Protein AF-A0A0D1JX75-F1 (afdb_monomer_lite)

Foldseek 3Di:
DDDDDDDDDDDDDDPPPPPPPDDPPLQVVLLVQLVVVVVPDPDCQADVVCSVVLLVLLVVLVVCVVVVPALVVQLVVQDDPPHPDDSLRSLQSSLSSCCRRPVVCNVPRRDPVSVCSVVPPDPDDDDDPDDDD

Organism: NCBI:txid280871

InterPro domains:
  IPR007969 Domain of unknown function DUF732 [PF05305] (34-103)

pLDDT: mean 77.61, std 19.91, range [38.59, 97.81]

Structure (mmCIF, N/CA/C/O backbone):
data_AF-A0A0D1JX75-F1
#
_entry.id   AF-A0A0D1JX75-F1
#
loop_
_atom_site.group_PDB
_atom_site.id
_atom_site.type_symbol
_atom_site.label_atom_id
_atom_site.label_alt_id
_atom_site.label_comp_id
_atom_site.label_asym_id
_atom_site.label_entity_id
_atom_site.label_seq_id
_atom_site.pdbx_PDB_ins_code
_atom_site.Cartn_x
_atom_site.Cartn_y
_atom_site.Cartn_z
_atom_site.occupancy
_atom_site.B_iso_or_equiv
_atom_site.auth_seq_id
_atom_site.auth_comp_id
_atom_site.auth_asym_id
_atom_site.auth_atom_id
_atom_site.pdbx_PDB_model_num
ATOM 1 N N . MET A 1 1 ? -25.643 -68.770 -35.417 1.00 42.94 1 MET A N 1
ATOM 2 C CA . MET A 1 1 ? -24.318 -69.293 -35.015 1.00 42.94 1 MET A CA 1
ATOM 3 C C . MET A 1 1 ? -23.352 -68.162 -35.341 1.00 42.94 1 MET A C 1
ATOM 5 O O . MET A 1 1 ? -23.294 -67.804 -36.502 1.00 42.94 1 MET A O 1
ATOM 9 N N . THR A 1 2 ? -22.803 -67.385 -34.409 1.00 38.59 2 THR A N 1
ATOM 10 C CA . THR A 1 2 ? -22.091 -67.761 -33.178 1.00 38.59 2 THR A CA 1
ATOM 11 C C . THR A 1 2 ? -22.209 -66.606 -32.174 1.00 38.59 2 THR A C 1
ATOM 13 O O . THR A 1 2 ? -22.064 -65.448 -32.552 1.00 38.59 2 THR A O 1
ATOM 16 N N . ALA A 1 3 ? -22.507 -66.920 -30.914 1.00 41.59 3 ALA A N 1
ATOM 17 C CA . ALA A 1 3 ? -22.528 -65.967 -29.810 1.00 41.59 3 ALA A CA 1
ATOM 18 C C . ALA A 1 3 ? -21.099 -65.702 -29.314 1.00 41.59 3 ALA A C 1
ATOM 20 O O . ALA A 1 3 ? -20.332 -66.651 -29.156 1.00 41.59 3 ALA A O 1
ATOM 21 N N . LEU A 1 4 ? -20.765 -64.446 -29.013 1.00 49.88 4 LEU A N 1
ATOM 22 C CA . LEU A 1 4 ? -19.643 -64.118 -28.138 1.00 49.88 4 LEU A CA 1
ATOM 23 C C . LEU A 1 4 ? -20.177 -63.248 -27.004 1.00 49.88 4 LEU A C 1
ATOM 25 O O . LEU A 1 4 ? -20.680 -62.146 -27.210 1.00 49.88 4 LEU A O 1
ATOM 29 N N . HIS A 1 5 ? -20.139 -63.820 -25.811 1.00 43.25 5 HIS A N 1
ATOM 30 C CA . HIS A 1 5 ? -20.618 -63.232 -24.579 1.00 43.25 5 HIS A CA 1
ATOM 31 C C . HIS A 1 5 ? -19.420 -62.724 -23.762 1.00 43.25 5 HIS A C 1
ATOM 33 O O . HIS A 1 5 ? -18.408 -63.413 -23.663 1.00 43.25 5 HIS A O 1
ATOM 39 N N . LEU A 1 6 ? -19.670 -61.608 -23.069 1.00 47.94 6 LEU A N 1
ATOM 40 C CA . LEU A 1 6 ? -19.363 -61.362 -21.654 1.00 47.94 6 LEU A CA 1
ATOM 41 C C . LEU A 1 6 ? -18.124 -60.530 -21.245 1.00 47.94 6 LEU A C 1
ATOM 43 O O . LEU A 1 6 ? -16.977 -60.851 -21.526 1.00 47.94 6 LEU A O 1
ATOM 47 N N . HIS A 1 7 ? -18.475 -59.563 -20.382 1.00 47.56 7 HIS A N 1
ATOM 48 C CA . HIS A 1 7 ? -17.734 -58.904 -19.298 1.00 47.56 7 HIS A CA 1
ATOM 49 C C . HIS A 1 7 ? -16.821 -57.717 -19.625 1.00 47.56 7 HIS A C 1
ATOM 51 O O . HIS A 1 7 ? -15.710 -57.872 -20.112 1.00 47.56 7 HIS A O 1
ATOM 57 N N . GLY A 1 8 ? -17.246 -56.526 -19.186 1.00 44.62 8 GLY A N 1
ATOM 58 C CA . GLY A 1 8 ? -16.350 -55.374 -19.100 1.00 44.62 8 GLY A CA 1
ATOM 59 C C . GLY A 1 8 ? -16.985 -54.092 -18.565 1.00 44.62 8 GLY A C 1
ATOM 60 O O . GLY A 1 8 ? -17.151 -53.152 -19.321 1.00 44.62 8 GLY A O 1
ATOM 61 N N . LEU A 1 9 ? -17.314 -54.087 -17.267 1.00 52.44 9 LEU A N 1
ATOM 62 C CA . LEU A 1 9 ? -17.338 -52.933 -16.346 1.00 52.44 9 LEU A CA 1
ATOM 63 C C . LEU A 1 9 ? -18.119 -51.661 -16.742 1.00 52.44 9 LEU A C 1
ATOM 65 O O . LEU A 1 9 ? -17.656 -50.793 -17.475 1.00 52.44 9 LEU A O 1
ATOM 69 N N . ALA A 1 10 ? -19.270 -51.497 -16.086 1.00 49.19 10 ALA A N 1
ATOM 70 C CA . ALA A 1 10 ? -19.952 -50.222 -15.928 1.00 49.19 10 ALA A CA 1
ATOM 71 C C . ALA A 1 10 ? -19.117 -49.262 -15.059 1.00 49.19 10 ALA A C 1
ATOM 73 O O . ALA A 1 10 ? -18.794 -49.587 -13.918 1.00 49.19 10 ALA A O 1
ATOM 74 N N . PHE A 1 11 ? -18.831 -48.064 -15.570 1.00 47.59 11 PHE A N 1
ATOM 75 C CA . PHE A 1 11 ? -18.422 -46.915 -14.763 1.00 47.59 11 PHE A CA 1
ATOM 76 C C . PHE A 1 11 ? -19.486 -45.826 -14.903 1.00 47.59 11 PHE A C 1
ATOM 78 O O . PHE A 1 11 ? -19.540 -45.098 -15.891 1.00 47.59 11 PHE A O 1
ATOM 85 N N . ALA A 1 12 ? -20.363 -45.749 -13.905 1.00 51.56 12 ALA A N 1
ATOM 86 C CA . ALA A 1 12 ? -21.230 -44.604 -13.695 1.00 51.56 12 ALA A CA 1
ATOM 87 C C . ALA A 1 12 ? -20.392 -43.480 -13.070 1.00 51.56 12 ALA A C 1
ATOM 89 O O . ALA A 1 12 ? -20.012 -43.569 -11.904 1.00 51.56 12 ALA A O 1
ATOM 90 N N . LEU A 1 13 ? -20.098 -42.428 -13.835 1.00 49.16 13 LEU A N 1
ATOM 91 C CA . LEU A 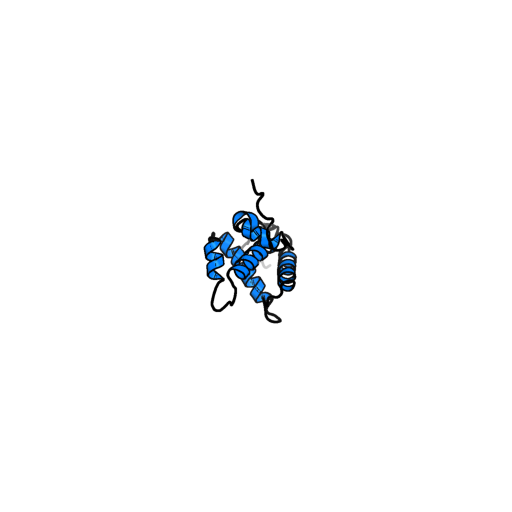1 13 ? -19.605 -41.165 -13.286 1.00 49.16 13 LEU A CA 1
ATOM 92 C C . LEU A 1 13 ? -20.746 -40.145 -13.290 1.00 49.16 13 LEU A C 1
ATOM 94 O O . LEU A 1 13 ? -21.052 -39.521 -14.303 1.00 49.16 13 LEU A O 1
ATOM 98 N N . CYS A 1 14 ? -21.367 -39.981 -12.122 1.00 51.19 14 CYS A N 1
ATOM 99 C CA . CYS A 1 14 ? -22.151 -38.800 -11.787 1.00 51.19 14 CYS A CA 1
ATOM 100 C C . CYS A 1 14 ? -21.216 -37.584 -11.752 1.00 51.19 14 CYS A C 1
ATOM 102 O O . CYS A 1 14 ? -20.527 -37.353 -10.761 1.00 51.19 14 CYS A O 1
ATOM 104 N N . LEU A 1 15 ? -21.187 -36.799 -12.827 1.00 53.25 15 LEU A N 1
ATOM 105 C CA . LEU A 1 15 ? -20.588 -35.466 -12.824 1.00 53.25 15 LEU A CA 1
ATOM 106 C C . LEU A 1 15 ? -21.624 -34.469 -12.295 1.00 53.25 15 LEU A C 1
ATOM 108 O O . LEU A 1 15 ? -22.402 -33.886 -13.047 1.00 53.25 15 LEU A O 1
ATOM 112 N N . THR A 1 16 ? -21.646 -34.277 -10.978 1.00 53.12 16 THR A N 1
ATOM 113 C CA . THR A 1 16 ? -22.235 -33.080 -10.371 1.00 53.12 16 THR A CA 1
ATOM 114 C C . THR A 1 16 ? -21.384 -31.881 -10.767 1.00 53.12 16 THR A C 1
ATOM 116 O O . THR A 1 16 ? -20.315 -31.651 -10.202 1.00 53.12 16 THR A O 1
ATOM 119 N N . ALA A 1 17 ? -21.854 -31.122 -11.754 1.00 51.56 17 ALA A N 1
ATOM 120 C CA . ALA A 1 17 ? -21.332 -29.802 -12.064 1.00 51.56 17 ALA A CA 1
ATOM 121 C C . ALA A 1 17 ? -21.674 -28.855 -10.902 1.00 51.56 17 ALA A C 1
ATOM 123 O O . ALA A 1 17 ? -22.735 -28.234 -10.874 1.00 51.56 17 ALA A O 1
ATOM 124 N N . ALA A 1 18 ? -20.785 -28.769 -9.913 1.00 55.72 18 ALA A N 1
ATOM 125 C CA . ALA A 1 18 ? -20.771 -27.642 -8.998 1.00 55.72 18 ALA A CA 1
ATOM 126 C C . ALA A 1 18 ? -20.329 -26.423 -9.814 1.00 55.72 18 ALA A C 1
ATOM 128 O O . ALA A 1 18 ? -19.144 -26.247 -10.096 1.00 55.72 18 ALA A O 1
ATOM 129 N N . ALA A 1 19 ? -21.298 -25.622 -10.256 1.00 50.06 19 ALA A N 1
ATOM 130 C CA . ALA A 1 19 ? -21.046 -24.304 -10.808 1.00 50.06 19 ALA A CA 1
ATOM 131 C C . ALA A 1 19 ? -20.429 -23.442 -9.698 1.00 50.06 19 ALA A C 1
ATOM 133 O O . ALA A 1 19 ? -21.131 -22.800 -8.921 1.00 50.06 19 ALA A O 1
ATOM 134 N N . MET A 1 20 ? -19.102 -23.485 -9.592 1.00 50.94 20 MET A N 1
ATOM 135 C CA . MET A 1 20 ? -18.328 -22.491 -8.866 1.00 50.94 20 MET A CA 1
ATOM 136 C C . MET A 1 20 ? -18.609 -21.160 -9.559 1.00 50.94 20 MET A C 1
ATOM 138 O O . MET A 1 20 ? -18.134 -20.914 -10.667 1.00 50.94 20 MET A O 1
ATOM 142 N N . THR A 1 21 ? -19.432 -20.318 -8.944 1.00 45.28 21 THR A N 1
ATOM 143 C CA . THR A 1 21 ? -19.557 -18.915 -9.327 1.00 45.28 21 THR A CA 1
ATOM 144 C C . THR A 1 21 ? -18.224 -18.250 -9.004 1.00 45.28 21 THR A C 1
ATOM 146 O O . THR A 1 21 ? -18.027 -17.749 -7.898 1.00 45.28 21 THR A O 1
ATOM 149 N N . ALA A 1 22 ? -17.272 -18.322 -9.934 1.00 52.19 22 ALA A N 1
ATOM 150 C CA . ALA A 1 22 ? -16.060 -17.526 -9.860 1.00 52.19 22 ALA A CA 1
ATOM 151 C C . ALA A 1 22 ? -16.494 -16.050 -9.786 1.00 52.19 22 ALA A C 1
ATOM 153 O O . ALA A 1 22 ? -17.294 -15.626 -10.629 1.00 52.19 22 ALA A O 1
ATOM 154 N N . PRO A 1 23 ? -16.059 -15.285 -8.768 1.00 49.09 23 PRO A N 1
ATOM 155 C CA . PRO A 1 23 ? -16.402 -13.876 -8.680 1.00 49.09 23 PRO A CA 1
ATOM 156 C C . PRO A 1 23 ? -15.994 -13.164 -9.979 1.00 49.09 23 PRO A C 1
ATOM 158 O O . PRO A 1 23 ? -14.961 -13.507 -10.563 1.00 49.09 23 PRO A O 1
ATOM 161 N N . 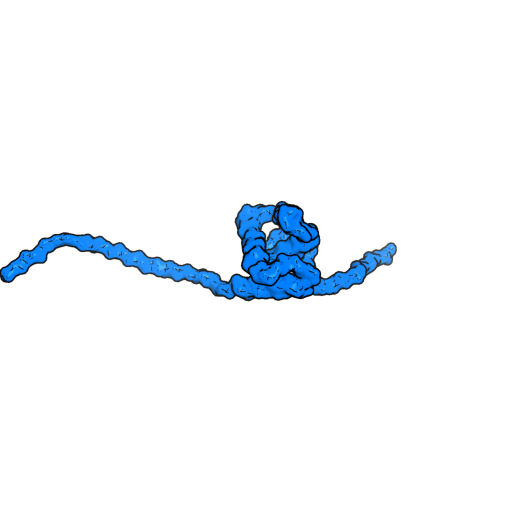PRO A 1 24 ? -16.812 -12.215 -10.469 1.00 46.34 24 PRO A N 1
ATOM 162 C CA . PRO A 1 24 ? -16.521 -11.506 -11.706 1.00 46.34 24 PRO A CA 1
ATOM 163 C C . PRO A 1 24 ? -15.157 -10.818 -11.601 1.00 46.34 24 PRO A C 1
ATOM 165 O O . PRO A 1 24 ? -14.761 -10.372 -10.526 1.00 46.34 24 PRO A O 1
ATOM 168 N N . ALA A 1 25 ? -14.442 -10.774 -12.723 1.00 50.50 25 ALA A N 1
ATOM 169 C CA . ALA A 1 25 ? -13.074 -10.291 -12.880 1.00 50.50 25 ALA A CA 1
ATOM 170 C C . ALA A 1 25 ? -12.878 -8.816 -12.450 1.00 50.50 25 ALA A C 1
ATOM 172 O O . ALA A 1 25 ? -12.766 -7.918 -13.276 1.00 50.50 25 ALA A O 1
ATOM 173 N N . THR A 1 26 ? -12.833 -8.565 -11.141 1.00 55.62 26 THR A N 1
ATOM 174 C CA . THR A 1 26 ? -12.489 -7.271 -10.525 1.00 55.62 26 THR A CA 1
ATOM 175 C C . THR A 1 26 ? -10.975 -7.082 -10.376 1.00 55.62 26 THR A C 1
ATOM 177 O O . THR A 1 26 ? -10.538 -5.958 -10.152 1.00 55.62 26 THR A O 1
ATOM 180 N N . ALA A 1 27 ? -10.172 -8.143 -10.536 1.00 59.66 27 ALA A N 1
ATOM 181 C CA . ALA A 1 27 ? -8.710 -8.064 -10.455 1.00 59.66 27 ALA A CA 1
ATOM 182 C C . ALA A 1 27 ? -8.146 -7.016 -11.430 1.00 59.66 27 ALA A C 1
ATOM 184 O O . ALA A 1 27 ? -7.491 -6.081 -10.990 1.00 59.66 27 ALA A O 1
ATOM 185 N N . ASP A 1 28 ? -8.549 -7.084 -12.700 1.00 76.81 28 ASP A N 1
ATOM 186 C CA . ASP A 1 28 ? -8.118 -6.165 -13.765 1.00 76.81 28 ASP A CA 1
ATOM 187 C C . ASP A 1 28 ? -8.399 -4.686 -13.421 1.00 76.81 28 ASP A C 1
ATOM 189 O O . ASP A 1 28 ? -7.525 -3.830 -13.514 1.00 76.81 28 ASP A O 1
ATOM 193 N N . GLN A 1 29 ? -9.587 -4.384 -12.877 1.00 86.44 29 GLN A N 1
ATOM 194 C CA . GLN A 1 29 ? -9.942 -3.013 -12.481 1.00 86.44 29 GLN A CA 1
ATOM 195 C C . GLN A 1 29 ? -9.173 -2.512 -11.247 1.00 86.44 29 GLN A C 1
ATOM 197 O O . GLN A 1 29 ? -8.862 -1.321 -11.151 1.00 86.44 29 GLN A O 1
ATOM 202 N N . GLY A 1 30 ? -8.896 -3.394 -10.283 1.00 91.81 30 GLY A N 1
ATOM 203 C CA . GLY A 1 30 ? -8.124 -3.065 -9.084 1.00 91.81 30 GLY A CA 1
ATOM 204 C C . GLY A 1 30 ? -6.642 -2.843 -9.392 1.00 91.81 30 GLY A C 1
ATOM 205 O O . GLY A 1 30 ? -6.053 -1.873 -8.911 1.00 91.81 30 GLY A O 1
ATOM 206 N N . GLU A 1 31 ? -6.061 -3.704 -10.227 1.00 94.50 31 GLU A N 1
ATOM 207 C CA . GLU A 1 31 ? -4.690 -3.592 -10.732 1.00 94.50 31 GLU A CA 1
ATOM 208 C C . GLU A 1 31 ? -4.501 -2.288 -11.517 1.00 94.50 31 GLU A C 1
ATOM 210 O O . GLU A 1 31 ? -3.591 -1.508 -11.218 1.00 94.50 31 GLU A O 1
ATOM 215 N N . ASP A 1 32 ? -5.411 -1.988 -12.447 1.00 94.19 32 ASP A N 1
ATOM 216 C CA . ASP A 1 32 ? -5.386 -0.754 -13.234 1.00 94.19 32 ASP A CA 1
ATOM 217 C C . ASP A 1 32 ? -5.442 0.496 -12.356 1.00 94.19 32 ASP A C 1
ATOM 219 O O . ASP A 1 32 ? -4.680 1.448 -12.565 1.00 94.19 32 ASP A O 1
ATOM 223 N N . TYR A 1 33 ? -6.328 0.504 -11.357 1.00 93.50 33 TYR A N 1
ATOM 224 C CA . TYR A 1 33 ? -6.447 1.614 -10.419 1.00 93.50 33 TYR A CA 1
ATOM 225 C C . TYR A 1 33 ? -5.164 1.792 -9.594 1.00 93.50 33 TYR A C 1
ATOM 227 O O . TYR A 1 33 ? -4.651 2.910 -9.504 1.00 93.50 33 TYR A O 1
ATOM 235 N N . LEU A 1 34 ? -4.597 0.705 -9.056 1.00 94.00 34 LEU A N 1
ATOM 236 C CA . LEU A 1 34 ? -3.332 0.732 -8.317 1.00 94.00 34 LEU A CA 1
ATOM 237 C C . LEU A 1 34 ? -2.208 1.316 -9.182 1.00 94.00 34 LEU A C 1
ATOM 239 O O . LEU A 1 34 ? -1.563 2.293 -8.794 1.00 94.00 34 LEU A O 1
ATOM 243 N N . LEU A 1 35 ? -2.002 0.773 -10.383 1.00 93.56 35 LEU A N 1
ATOM 244 C CA . LEU A 1 35 ? -0.963 1.236 -11.301 1.00 93.56 35 LEU A CA 1
ATOM 245 C C . LEU A 1 35 ? -1.181 2.691 -11.727 1.00 93.56 35 LEU A C 1
ATOM 247 O O . LEU A 1 35 ? -0.213 3.433 -11.914 1.00 93.56 35 LEU A O 1
ATOM 251 N N . GLN A 1 36 ? -2.431 3.117 -11.910 1.00 92.62 36 GLN A N 1
ATOM 252 C CA . GLN A 1 36 ? -2.756 4.500 -12.242 1.00 92.62 36 GLN A CA 1
ATOM 253 C C . GLN A 1 36 ? -2.408 5.454 -11.090 1.00 92.62 36 GLN A C 1
ATOM 255 O O . GLN A 1 36 ? -1.796 6.494 -11.333 1.00 92.62 36 GLN A O 1
ATOM 260 N N . GLU A 1 37 ? -2.766 5.123 -9.851 1.00 92.12 37 GLU A N 1
ATOM 261 C CA . GLU A 1 37 ? -2.477 5.959 -8.680 1.00 92.12 37 GLU A CA 1
ATOM 262 C C . GLU A 1 37 ? -0.973 6.051 -8.394 1.00 92.12 37 GLU A C 1
ATOM 264 O O . GLU A 1 37 ? -0.455 7.140 -8.141 1.00 92.12 37 GLU A O 1
ATOM 269 N N . LEU A 1 38 ? -0.227 4.952 -8.537 1.00 91.25 38 LEU A N 1
ATOM 270 C CA . LEU A 1 38 ? 1.233 4.965 -8.392 1.00 91.25 38 LEU A CA 1
ATOM 271 C C . LEU A 1 38 ? 1.900 5.890 -9.423 1.00 91.25 38 LEU A C 1
ATOM 273 O O . LEU A 1 38 ? 2.797 6.663 -9.071 1.00 91.25 38 LEU A O 1
ATOM 277 N N . ARG A 1 39 ? 1.413 5.888 -10.672 1.00 89.94 39 ARG A N 1
ATOM 278 C CA . ARG A 1 39 ? 1.882 6.782 -11.746 1.00 89.94 39 ARG A CA 1
ATOM 279 C C . ARG A 1 39 ? 1.608 8.266 -11.481 1.00 89.94 39 ARG A C 1
ATOM 281 O O . ARG A 1 39 ? 2.318 9.104 -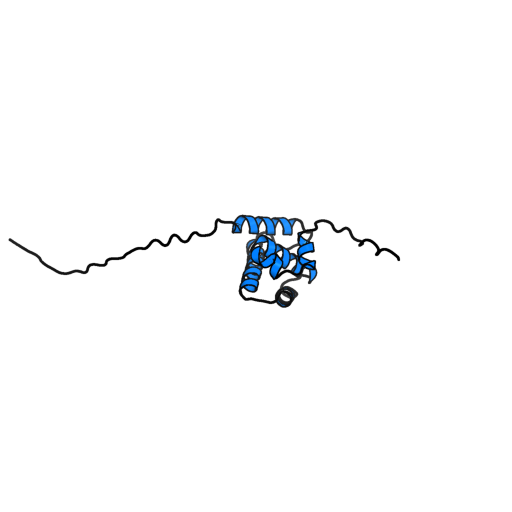12.028 1.00 89.94 39 ARG A O 1
ATOM 288 N N . LYS A 1 40 ? 0.616 8.611 -10.651 1.00 89.19 40 LYS A N 1
ATOM 289 C CA . LYS A 1 40 ? 0.331 10.008 -10.260 1.00 89.19 40 LYS A CA 1
ATOM 290 C C . LYS A 1 40 ? 1.342 10.559 -9.256 1.00 89.19 40 LYS A C 1
ATOM 292 O O . LYS A 1 40 ? 1.419 11.770 -9.057 1.00 89.19 40 LYS A O 1
ATOM 297 N N . THR A 1 41 ? 2.112 9.695 -8.604 1.00 85.38 41 THR A N 1
ATOM 298 C CA . THR A 1 41 ? 3.148 10.130 -7.668 1.00 85.38 41 THR A CA 1
ATOM 299 C C . THR A 1 41 ? 4.439 10.506 -8.407 1.00 85.38 41 THR A C 1
ATOM 301 O O . THR A 1 41 ? 4.748 9.964 -9.462 1.00 85.38 41 THR A O 1
ATOM 304 N N . ASN A 1 42 ? 5.269 11.361 -7.805 1.00 80.75 42 ASN A N 1
ATOM 305 C CA . ASN A 1 42 ? 6.618 11.653 -8.315 1.00 80.75 42 ASN A CA 1
ATOM 306 C C . ASN A 1 42 ? 7.662 10.583 -7.922 1.00 80.75 42 ASN A C 1
ATOM 308 O O . ASN A 1 42 ? 8.861 10.864 -7.896 1.00 80.75 42 ASN A O 1
ATOM 312 N N . LEU A 1 43 ? 7.226 9.374 -7.553 1.00 81.62 43 LEU A N 1
ATOM 313 C CA . LEU A 1 43 ? 8.095 8.285 -7.115 1.00 81.62 43 LEU A CA 1
ATOM 314 C C . LEU A 1 43 ? 8.275 7.262 -8.236 1.00 81.62 43 LEU A C 1
ATOM 316 O O . LEU A 1 43 ? 7.333 6.900 -8.938 1.00 81.62 43 LEU A O 1
ATOM 320 N N . LYS A 1 44 ? 9.500 6.752 -8.371 1.00 83.81 44 LYS A N 1
ATOM 321 C CA . LYS A 1 44 ? 9.790 5.624 -9.257 1.00 83.81 44 LYS A CA 1
ATOM 322 C C . LYS A 1 44 ? 9.435 4.326 -8.535 1.00 83.81 44 LYS A C 1
ATOM 324 O O . LYS A 1 44 ? 10.274 3.766 -7.838 1.00 83.81 44 LYS A O 1
ATOM 329 N N . TRP A 1 45 ? 8.185 3.893 -8.667 1.00 85.44 45 TRP A N 1
ATOM 330 C CA . TRP A 1 45 ? 7.705 2.642 -8.067 1.00 85.44 45 TRP A CA 1
ATOM 331 C C . TRP A 1 45 ? 8.208 1.397 -8.789 1.00 85.44 45 TRP A C 1
ATOM 333 O O . TRP A 1 45 ? 8.432 0.376 -8.154 1.00 85.44 45 TRP A O 1
ATOM 343 N N . MET A 1 46 ? 8.386 1.500 -10.106 1.00 84.62 46 MET A N 1
ATOM 344 C CA . MET A 1 46 ? 8.740 0.389 -10.982 1.00 84.62 46 MET A CA 1
ATOM 345 C C . MET A 1 46 ? 9.611 0.884 -12.143 1.00 84.62 46 MET A C 1
ATOM 347 O O . MET A 1 46 ? 9.503 2.040 -12.568 1.00 84.62 46 MET A O 1
ATOM 351 N N . ALA A 1 47 ? 10.496 0.020 -12.637 1.00 82.88 47 ALA A N 1
ATOM 352 C CA . ALA A 1 47 ? 11.146 0.213 -13.931 1.00 82.88 47 ALA A CA 1
ATOM 353 C C . ALA A 1 47 ? 10.139 -0.070 -15.068 1.00 82.88 47 ALA A C 1
ATOM 355 O O . ALA A 1 47 ? 9.101 -0.678 -14.804 1.00 82.88 47 ALA A O 1
ATOM 356 N N . PRO A 1 48 ? 10.407 0.343 -16.322 1.00 83.06 48 PRO A N 1
ATOM 357 C CA . PRO A 1 48 ? 9.575 -0.063 -17.454 1.00 83.06 48 PRO A CA 1
ATOM 358 C C . PRO A 1 48 ? 9.440 -1.592 -17.517 1.00 83.06 48 PRO A C 1
ATOM 360 O O . PRO A 1 48 ? 10.459 -2.284 -17.527 1.00 83.06 48 PRO A O 1
ATOM 363 N N . GLY A 1 49 ? 8.208 -2.107 -17.552 1.00 85.69 49 GLY A N 1
ATOM 364 C CA . GLY A 1 49 ? 7.929 -3.546 -17.516 1.00 85.69 49 GLY A CA 1
ATOM 365 C C . GLY A 1 49 ? 7.929 -4.166 -16.113 1.00 85.69 49 GLY A C 1
ATOM 366 O O . GLY A 1 49 ? 7.785 -5.379 -16.001 1.00 85.69 49 GLY A O 1
ATOM 367 N N . GLY A 1 50 ? 8.108 -3.368 -15.055 1.00 87.44 50 GLY A N 1
ATOM 368 C CA . GLY A 1 50 ? 8.058 -3.801 -13.653 1.00 87.44 50 GLY A CA 1
ATOM 369 C C . GLY A 1 50 ? 6.648 -3.816 -13.050 1.00 87.44 50 GLY A C 1
ATOM 370 O O . GLY A 1 50 ? 6.504 -3.995 -11.842 1.00 87.44 50 GLY A O 1
ATOM 371 N N . GLU A 1 51 ? 5.609 -3.599 -13.858 1.00 91.44 51 GLU A N 1
ATOM 372 C CA . GLU A 1 51 ? 4.206 -3.699 -13.455 1.00 91.44 51 GLU A CA 1
ATOM 373 C C . GLU A 1 51 ? 3.859 -5.066 -12.822 1.00 91.44 51 GLU A C 1
ATOM 375 O O . GLU A 1 51 ? 3.205 -5.078 -11.782 1.00 91.44 51 GLU A O 1
ATOM 380 N N . PRO A 1 52 ? 4.311 -6.222 -13.349 1.00 92.62 52 PRO A N 1
ATOM 381 C CA . PRO A 1 52 ? 4.013 -7.509 -12.721 1.00 92.62 52 PRO A CA 1
ATOM 382 C C . PRO A 1 52 ? 4.604 -7.636 -11.313 1.00 92.62 52 PRO A C 1
ATOM 384 O O . PRO A 1 52 ? 3.946 -8.158 -10.417 1.00 92.62 52 PRO A O 1
ATOM 387 N N . ASP A 1 53 ? 5.813 -7.111 -11.095 1.00 91.06 53 ASP A N 1
ATOM 388 C CA . ASP A 1 53 ? 6.483 -7.176 -9.793 1.00 91.06 53 ASP A CA 1
ATOM 389 C C . ASP A 1 53 ? 5.747 -6.327 -8.753 1.00 91.06 53 ASP A C 1
ATOM 391 O O . ASP A 1 53 ? 5.496 -6.778 -7.635 1.00 91.06 53 ASP A O 1
ATOM 395 N N . ILE A 1 54 ? 5.359 -5.097 -9.116 1.00 91.44 54 ILE A N 1
ATOM 396 C CA . ILE A 1 54 ? 4.653 -4.211 -8.185 1.00 91.44 54 ILE A CA 1
ATOM 397 C C . ILE A 1 54 ? 3.256 -4.751 -7.847 1.00 91.44 54 ILE A C 1
ATOM 399 O O . ILE A 1 54 ? 2.820 -4.636 -6.702 1.00 91.44 54 ILE A O 1
ATOM 403 N N . LEU A 1 55 ? 2.572 -5.376 -8.812 1.00 94.06 55 LEU A N 1
ATOM 404 C CA . LEU A 1 55 ? 1.294 -6.046 -8.577 1.00 94.06 55 LEU A CA 1
ATOM 405 C C . LEU A 1 55 ? 1.470 -7.281 -7.692 1.00 94.06 55 LEU A C 1
ATOM 407 O O . LEU A 1 55 ? 0.679 -7.473 -6.773 1.00 94.06 55 LEU A O 1
ATOM 411 N N . GLY A 1 56 ? 2.531 -8.065 -7.906 1.00 93.75 56 GLY A N 1
ATOM 412 C CA . GLY A 1 56 ? 2.891 -9.198 -7.054 1.00 93.75 56 GLY A CA 1
ATOM 413 C C . GLY A 1 56 ? 3.038 -8.790 -5.589 1.00 93.75 56 GLY A C 1
ATOM 414 O O . GLY A 1 56 ? 2.378 -9.361 -4.728 1.00 93.75 56 GLY A O 1
ATOM 415 N N . ILE A 1 57 ? 3.788 -7.716 -5.314 1.00 92.44 57 ILE A N 1
ATOM 416 C CA . ILE A 1 57 ? 3.918 -7.165 -3.952 1.00 92.44 57 ILE A CA 1
ATOM 417 C C . ILE A 1 57 ? 2.548 -6.729 -3.401 1.00 92.44 57 ILE A C 1
ATOM 419 O O . ILE A 1 57 ? 2.251 -6.936 -2.226 1.00 92.44 57 ILE A O 1
ATOM 423 N N . GLY A 1 58 ? 1.702 -6.126 -4.241 1.00 94.44 58 GLY A N 1
ATOM 424 C CA . GLY A 1 58 ? 0.335 -5.753 -3.876 1.00 94.44 58 GLY A CA 1
ATOM 425 C C . GLY A 1 58 ? -0.529 -6.951 -3.461 1.00 94.44 58 GLY A C 1
ATOM 426 O O . GLY A 1 58 ? -1.287 -6.853 -2.495 1.00 94.44 58 GLY A O 1
ATOM 427 N N . TYR A 1 59 ? -0.404 -8.079 -4.161 1.00 96.06 59 TYR A N 1
ATOM 428 C CA . TYR A 1 59 ? -1.109 -9.317 -3.835 1.00 96.06 59 TYR A CA 1
ATOM 429 C C . TYR A 1 59 ? -0.538 -10.033 -2.613 1.00 96.06 59 TYR A C 1
ATOM 431 O O . TYR A 1 59 ? -1.324 -10.576 -1.834 1.00 96.06 59 TYR A O 1
ATOM 439 N N . ASP A 1 60 ? 0.779 -9.982 -2.398 1.00 95.19 60 ASP A N 1
ATOM 440 C CA . ASP A 1 60 ? 1.412 -10.513 -1.186 1.00 95.19 60 ASP A CA 1
ATOM 441 C C . ASP A 1 60 ? 0.796 -9.875 0.064 1.00 95.19 60 ASP A C 1
ATOM 443 O O . ASP A 1 60 ? 0.365 -10.595 0.956 1.00 95.19 60 ASP A O 1
ATOM 447 N N . ILE A 1 61 ? 0.600 -8.549 0.066 1.00 95.81 61 ILE A N 1
ATOM 448 C CA . ILE A 1 61 ? -0.076 -7.824 1.160 1.00 95.81 61 ILE A CA 1
ATOM 449 C C . ILE A 1 61 ? -1.475 -8.395 1.442 1.00 95.81 61 ILE A C 1
ATOM 451 O O . ILE A 1 61 ? -1.883 -8.544 2.593 1.00 95.81 61 ILE A O 1
ATOM 455 N N . CYS A 1 62 ? -2.239 -8.727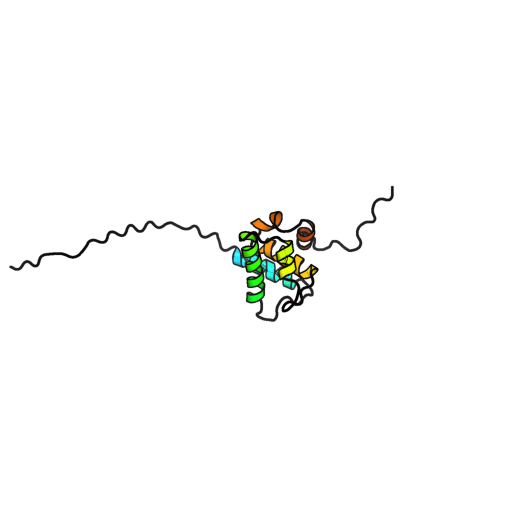 0.399 1.00 96.94 62 CYS A N 1
ATOM 456 C CA . CYS A 1 62 ? -3.558 -9.335 0.570 1.00 96.94 62 CYS A CA 1
ATOM 457 C C . CYS A 1 62 ? -3.471 -10.754 1.157 1.00 96.94 62 CYS A C 1
ATOM 459 O O . CYS A 1 62 ? -4.323 -11.134 1.966 1.00 96.94 62 CYS A O 1
ATOM 461 N N . GLY A 1 63 ? -2.444 -11.520 0.780 1.00 97.00 63 GLY A N 1
ATOM 462 C CA . GLY A 1 63 ? -2.115 -12.808 1.390 1.00 97.00 63 GLY A CA 1
ATOM 463 C C . GLY A 1 63 ? -1.735 -12.670 2.865 1.00 97.00 63 GLY A C 1
ATOM 464 O O . GLY A 1 63 ? -2.262 -13.401 3.704 1.00 97.00 63 GLY A O 1
ATOM 465 N N . ASP A 1 64 ? -0.914 -11.676 3.193 1.00 97.31 64 ASP A N 1
ATOM 466 C CA . ASP A 1 64 ? -0.471 -11.357 4.550 1.00 97.31 64 ASP A CA 1
ATOM 467 C C . ASP A 1 64 ? -1.663 -10.967 5.444 1.00 97.31 64 ASP A C 1
ATOM 469 O O . ASP A 1 64 ? -1.794 -11.452 6.573 1.00 97.31 64 ASP A O 1
ATOM 473 N N . TRP A 1 65 ? -2.633 -10.204 4.925 1.00 97.81 65 TRP A N 1
ATOM 474 C CA . TRP A 1 65 ? -3.889 -9.930 5.635 1.00 97.81 65 TRP A CA 1
ATOM 475 C C . TRP A 1 65 ? -4.719 -11.173 5.912 1.00 97.81 65 TRP A C 1
ATOM 477 O O . TRP A 1 65 ? -5.216 -11.328 7.033 1.00 97.81 65 TRP A O 1
ATOM 487 N N . ALA A 1 66 ? -4.853 -12.060 4.926 1.00 97.69 66 ALA A N 1
ATOM 488 C CA . ALA A 1 66 ? -5.560 -13.325 5.090 1.00 97.69 66 ALA A CA 1
ATOM 489 C C . ALA A 1 66 ? -4.848 -14.259 6.086 1.00 97.69 66 ALA A C 1
ATOM 491 O O . ALA A 1 66 ? -5.510 -15.003 6.808 1.00 97.69 66 ALA A O 1
ATOM 492 N N . ALA A 1 67 ? -3.518 -14.181 6.170 1.00 97.50 67 ALA A N 1
ATOM 493 C CA . ALA A 1 67 ? -2.698 -14.905 7.139 1.00 97.50 67 ALA A CA 1
ATOM 494 C C . ALA A 1 67 ? -2.690 -14.267 8.542 1.00 97.50 67 ALA A C 1
ATOM 496 O O . ALA A 1 67 ? -2.178 -14.865 9.488 1.00 97.50 67 ALA A O 1
ATOM 497 N N . GLY A 1 68 ? -3.276 -13.076 8.703 1.00 97.12 68 GLY A N 1
ATOM 498 C CA . GLY A 1 68 ? -3.354 -12.379 9.985 1.00 97.12 68 GLY A CA 1
ATOM 499 C C . GLY A 1 68 ? -2.083 -11.619 10.370 1.00 97.12 68 GLY A C 1
ATOM 500 O O . GLY A 1 68 ? -1.910 -11.314 11.551 1.00 97.12 68 GLY A O 1
ATOM 501 N N . VAL A 1 69 ? -1.218 -11.290 9.406 1.00 97.31 69 VAL A N 1
ATOM 502 C CA . VAL A 1 69 ? -0.024 -10.467 9.637 1.00 97.31 69 VAL A CA 1
ATOM 503 C C . VAL A 1 69 ? -0.440 -9.102 10.210 1.00 97.31 69 VAL A C 1
ATOM 505 O O . VAL A 1 69 ? -1.344 -8.450 9.673 1.00 97.31 69 VAL A O 1
ATOM 508 N N . PRO A 1 70 ? 0.172 -8.645 11.317 1.00 96.81 70 PRO A N 1
ATOM 509 C CA . PRO A 1 70 ? -0.095 -7.322 11.865 1.00 96.81 70 PRO A CA 1
ATOM 510 C C . PRO A 1 70 ? 0.366 -6.206 10.923 1.00 96.81 70 PRO A C 1
ATOM 512 O O . PRO A 1 70 ? 1.444 -6.269 10.341 1.00 96.81 70 PRO A O 1
ATOM 515 N N . TYR A 1 71 ? -0.397 -5.112 10.851 1.00 95.81 71 TYR A N 1
ATOM 516 C CA . TYR A 1 71 ? -0.064 -3.977 9.981 1.00 95.81 71 TYR A CA 1
ATOM 517 C C . TYR A 1 71 ? 1.334 -3.389 10.231 1.00 95.81 71 TYR A C 1
ATOM 519 O O . TYR A 1 71 ? 2.025 -2.996 9.295 1.00 95.81 71 TYR A O 1
ATOM 527 N N . ALA A 1 72 ? 1.761 -3.322 11.494 1.00 94.56 72 ALA A N 1
ATOM 528 C CA . ALA A 1 72 ? 3.084 -2.811 11.846 1.00 94.56 72 ALA A CA 1
ATOM 529 C C . ALA A 1 72 ? 4.218 -3.687 11.287 1.00 94.56 72 ALA A C 1
ATOM 531 O O . ALA A 1 72 ? 5.230 -3.148 10.836 1.00 94.56 72 ALA A O 1
ATOM 532 N N . ASP A 1 73 ? 4.020 -5.005 11.2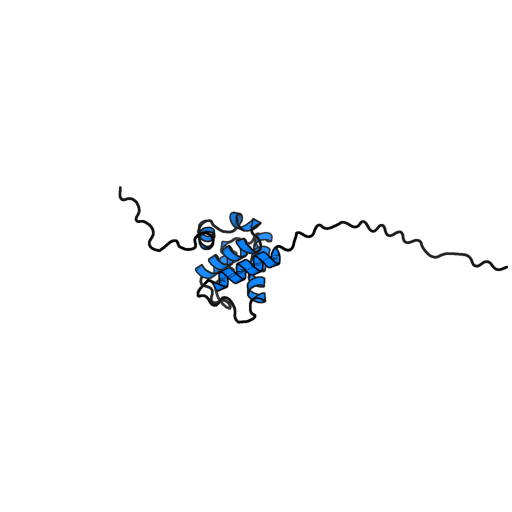79 1.00 94.81 73 ASP A N 1
ATOM 533 C CA . ASP A 1 73 ? 4.994 -5.968 10.770 1.00 94.81 73 ASP A CA 1
ATOM 534 C C . ASP A 1 73 ? 5.050 -5.913 9.243 1.00 94.81 73 ASP A C 1
ATOM 536 O O . ASP A 1 73 ? 6.142 -5.900 8.679 1.00 94.81 73 ASP A O 1
ATOM 540 N N . GLU A 1 74 ? 3.898 -5.750 8.584 1.00 94.31 74 GLU A N 1
ATOM 541 C CA . GLU A 1 74 ? 3.837 -5.538 7.135 1.00 94.31 74 GLU A CA 1
ATOM 542 C C . GLU A 1 74 ? 4.596 -4.268 6.730 1.00 94.31 74 GLU A C 1
ATOM 544 O O . GLU A 1 74 ? 5.447 -4.283 5.844 1.00 94.31 74 GLU A O 1
ATOM 549 N N . VAL A 1 75 ? 4.376 -3.154 7.437 1.00 92.81 75 VAL A N 1
ATOM 550 C CA . VAL A 1 75 ? 5.126 -1.914 7.192 1.00 92.81 75 VAL A CA 1
ATOM 551 C C . VAL A 1 75 ? 6.625 -2.122 7.412 1.00 92.81 75 VAL A C 1
ATOM 553 O O . VAL A 1 75 ? 7.420 -1.647 6.602 1.00 92.81 75 VAL A O 1
ATOM 556 N N . ALA A 1 76 ? 7.028 -2.815 8.479 1.00 90.62 76 ALA A N 1
ATOM 557 C CA . ALA A 1 76 ? 8.434 -3.077 8.774 1.00 90.62 76 ALA A CA 1
ATOM 558 C C . ALA A 1 76 ? 9.098 -3.963 7.707 1.00 90.62 76 ALA A C 1
ATOM 560 O O . ALA A 1 76 ? 10.218 -3.669 7.291 1.00 90.62 76 ALA A O 1
ATOM 561 N N . GLY A 1 77 ? 8.394 -4.986 7.215 1.00 88.44 77 GLY A N 1
ATOM 562 C CA . GLY A 1 77 ? 8.871 -5.906 6.180 1.00 88.44 77 GLY A CA 1
ATOM 563 C C . GLY A 1 77 ? 9.099 -5.252 4.815 1.00 88.44 77 GLY A C 1
ATOM 564 O O . GLY A 1 77 ? 9.852 -5.776 3.997 1.00 88.44 77 GLY A O 1
ATOM 565 N N . ARG A 1 78 ? 8.503 -4.078 4.573 1.00 83.69 78 ARG A N 1
ATOM 566 C CA . ARG A 1 78 ? 8.656 -3.311 3.324 1.00 83.69 78 ARG A CA 1
ATOM 567 C C . ARG A 1 78 ? 9.638 -2.139 3.435 1.00 83.69 78 ARG A C 1
ATOM 569 O O . ARG A 1 78 ? 9.794 -1.388 2.472 1.00 83.69 78 ARG A O 1
ATOM 576 N N . ILE A 1 79 ? 10.299 -1.960 4.582 1.00 76.50 79 ILE A N 1
ATOM 577 C CA . ILE A 1 79 ? 11.313 -0.918 4.803 1.00 76.50 79 ILE A CA 1
ATOM 578 C C . ILE A 1 79 ? 12.708 -1.552 4.785 1.00 76.50 79 ILE A C 1
ATOM 580 O O . ILE A 1 79 ? 13.061 -2.310 5.682 1.00 76.50 79 ILE A O 1
ATOM 584 N N . GLY A 1 80 ? 13.547 -1.168 3.818 1.00 56.50 80 GLY A N 1
ATOM 585 C CA . GLY A 1 80 ? 14.965 -1.545 3.780 1.00 56.50 80 GLY A CA 1
ATOM 586 C C . GLY A 1 80 ? 15.365 -2.418 2.583 1.00 56.50 80 GLY A C 1
ATOM 587 O O . GLY A 1 80 ? 14.544 -2.701 1.713 1.00 56.50 80 GLY A O 1
ATOM 588 N N . PRO A 1 81 ? 16.651 -2.814 2.486 1.00 48.97 81 PRO A N 1
ATOM 589 C CA . PRO A 1 81 ? 17.187 -3.506 1.314 1.00 48.97 81 PRO A CA 1
ATOM 590 C C . PRO A 1 81 ? 16.408 -4.795 1.017 1.00 48.97 81 PRO A C 1
ATOM 592 O O . PRO A 1 81 ? 16.146 -5.553 1.949 1.00 48.97 81 PRO A O 1
ATOM 595 N N . PRO A 1 82 ? 16.071 -5.087 -0.252 1.00 52.41 82 PRO A N 1
ATOM 596 C CA . PRO A 1 82 ? 16.507 -4.423 -1.488 1.00 52.41 82 PRO A CA 1
ATOM 597 C C . PRO A 1 82 ? 15.650 -3.208 -1.910 1.00 52.41 82 PRO A C 1
ATOM 599 O O . PRO A 1 82 ? 15.943 -2.583 -2.928 1.00 52.41 82 PRO A O 1
ATOM 602 N N . GLY A 1 83 ? 14.609 -2.856 -1.148 1.00 55.78 83 GLY A N 1
ATOM 603 C CA . GLY A 1 83 ? 13.617 -1.830 -1.473 1.00 55.78 83 GLY A CA 1
ATOM 604 C C . GLY A 1 83 ? 13.877 -0.491 -0.779 1.00 55.78 83 GLY A C 1
ATOM 605 O O . GLY A 1 83 ? 13.704 -0.332 0.425 1.00 55.78 83 GLY A O 1
ATOM 606 N N . TRP A 1 84 ? 14.244 0.534 -1.544 1.00 66.88 84 TRP A N 1
ATOM 607 C CA . TRP A 1 84 ? 14.458 1.911 -1.068 1.00 66.88 84 TRP A CA 1
ATOM 608 C C . TRP A 1 84 ? 13.172 2.651 -0.643 1.00 66.88 84 TRP A C 1
ATOM 610 O O . TRP A 1 84 ? 13.019 3.850 -0.896 1.00 66.88 84 TRP A O 1
ATOM 620 N N . TRP A 1 85 ? 12.201 1.972 -0.038 1.00 82.44 85 TRP A N 1
ATOM 621 C CA . TRP A 1 85 ? 10.965 2.607 0.393 1.00 82.44 85 TRP A CA 1
ATOM 622 C C . TRP A 1 85 ? 11.137 3.206 1.782 1.00 82.44 85 TRP A C 1
ATOM 624 O O . TRP A 1 85 ? 11.447 2.531 2.761 1.00 82.44 85 TRP A O 1
ATOM 634 N N . SER A 1 86 ? 10.922 4.519 1.866 1.00 86.94 86 SER A N 1
ATOM 635 C CA . SER A 1 86 ? 10.729 5.168 3.159 1.00 86.94 86 SER A CA 1
ATOM 636 C C . SER A 1 86 ? 9.505 4.570 3.856 1.00 86.94 86 SER A C 1
ATOM 638 O O . SER A 1 86 ? 8.567 4.126 3.192 1.00 86.94 86 SER A O 1
ATOM 640 N N . GLN A 1 87 ? 9.456 4.649 5.186 1.00 88.75 87 GLN A N 1
ATOM 641 C CA . GLN A 1 87 ? 8.277 4.235 5.955 1.00 88.75 87 GLN A CA 1
ATOM 642 C C . GLN A 1 87 ? 6.981 4.875 5.427 1.00 88.75 87 GLN A C 1
ATOM 644 O O . GLN A 1 87 ? 5.941 4.226 5.369 1.00 88.75 87 GLN A O 1
ATOM 649 N N . ARG A 1 88 ? 7.042 6.137 4.981 1.00 88.06 88 ARG A N 1
ATOM 650 C CA . ARG A 1 88 ? 5.904 6.823 4.356 1.00 88.06 88 ARG A CA 1
ATOM 651 C C . ARG A 1 88 ? 5.456 6.138 3.062 1.00 88.06 88 ARG A C 1
ATOM 653 O O . ARG A 1 88 ? 4.260 5.980 2.849 1.00 88.06 88 ARG A O 1
ATOM 660 N N . ASN A 1 89 ? 6.398 5.760 2.201 1.00 89.50 89 ASN A N 1
ATOM 661 C CA . ASN A 1 89 ? 6.084 5.121 0.925 1.00 89.50 89 ASN A CA 1
ATOM 662 C C . ASN A 1 89 ? 5.552 3.702 1.129 1.00 89.50 89 ASN A C 1
ATOM 664 O O . ASN A 1 89 ? 4.596 3.338 0.457 1.00 89.50 89 ASN A O 1
ATOM 668 N N . ALA A 1 90 ? 6.104 2.953 2.089 1.00 91.81 90 ALA A N 1
ATOM 669 C CA . ALA A 1 90 ? 5.585 1.643 2.470 1.00 91.81 90 ALA A CA 1
ATOM 670 C C . ALA A 1 90 ? 4.123 1.743 2.936 1.00 91.81 90 ALA A C 1
ATOM 672 O O . ALA A 1 90 ? 3.255 1.087 2.373 1.00 91.81 90 ALA A O 1
ATOM 673 N N . ARG A 1 91 ? 3.820 2.643 3.882 1.00 94.06 91 ARG A N 1
ATOM 674 C CA . ARG A 1 91 ? 2.447 2.867 4.379 1.00 94.06 91 ARG A CA 1
ATOM 675 C C . ARG A 1 91 ? 1.482 3.273 3.266 1.00 94.06 91 ARG A C 1
ATOM 677 O O . ARG A 1 91 ? 0.388 2.726 3.176 1.00 94.06 91 ARG A O 1
ATOM 684 N N . PHE A 1 92 ? 1.898 4.195 2.394 1.00 93.06 92 PHE A N 1
ATOM 685 C CA . PHE A 1 92 ? 1.099 4.597 1.234 1.00 93.06 92 PHE A CA 1
ATOM 686 C C . PHE A 1 92 ? 0.820 3.415 0.301 1.00 93.06 92 PHE A C 1
ATOM 688 O O . PHE A 1 92 ? -0.327 3.187 -0.072 1.00 93.06 92 PHE A O 1
ATOM 695 N N . PHE A 1 93 ? 1.855 2.652 -0.051 1.00 94.06 93 PHE A N 1
ATOM 696 C CA . PHE A 1 93 ? 1.735 1.507 -0.945 1.00 94.06 93 PHE A CA 1
ATOM 697 C C . PHE A 1 93 ? 0.827 0.420 -0.362 1.00 94.06 93 PHE A C 1
ATOM 699 O O . PHE A 1 93 ? -0.052 -0.078 -1.061 1.00 94.06 93 PHE A O 1
ATOM 706 N N . ILE A 1 94 ? 0.991 0.100 0.924 1.00 95.12 94 ILE A N 1
ATOM 707 C CA . ILE A 1 94 ? 0.173 -0.884 1.638 1.00 95.12 94 ILE A CA 1
ATOM 708 C C . ILE A 1 94 ? -1.294 -0.447 1.665 1.00 95.12 94 ILE A C 1
ATOM 710 O O . ILE A 1 94 ? -2.179 -1.226 1.305 1.00 95.12 94 ILE A O 1
ATOM 714 N N . ALA A 1 95 ? -1.570 0.807 2.032 1.00 96.25 95 ALA A N 1
ATOM 715 C CA . ALA A 1 95 ? -2.930 1.336 2.070 1.00 96.25 95 ALA A CA 1
ATOM 716 C C . ALA A 1 95 ? -3.583 1.344 0.677 1.00 96.25 95 ALA A C 1
ATOM 718 O O . ALA A 1 95 ? -4.733 0.921 0.529 1.00 96.25 95 ALA A O 1
ATOM 719 N N . LEU A 1 96 ? -2.849 1.781 -0.351 1.00 96.00 96 LEU A N 1
ATOM 720 C CA . LEU A 1 96 ? -3.336 1.821 -1.727 1.00 96.00 96 LEU A CA 1
ATOM 721 C C . LEU A 1 96 ? -3.598 0.411 -2.268 1.00 96.00 96 LEU A C 1
ATOM 723 O O . LEU A 1 96 ? -4.680 0.163 -2.796 1.00 96.00 96 LEU A O 1
ATOM 727 N N . SER A 1 97 ? -2.661 -0.520 -2.088 1.00 95.94 97 SER A N 1
ATOM 728 C CA . SER A 1 97 ? -2.800 -1.912 -2.535 1.00 95.94 97 SER A CA 1
ATOM 729 C C . SER A 1 97 ? -3.971 -2.598 -1.844 1.00 95.94 97 SER A C 1
ATOM 731 O O . SER A 1 97 ? -4.814 -3.188 -2.511 1.00 95.94 97 SER A O 1
ATOM 733 N N . THR A 1 98 ? -4.115 -2.414 -0.528 1.00 96.69 98 THR A N 1
ATOM 734 C CA . THR A 1 98 ? -5.243 -2.978 0.228 1.00 96.69 98 THR A CA 1
ATOM 735 C C . THR A 1 98 ? -6.578 -2.433 -0.274 1.00 96.69 98 THR A C 1
ATOM 737 O O . THR A 1 98 ? -7.510 -3.198 -0.497 1.00 96.69 98 THR A O 1
ATOM 740 N N . ARG A 1 99 ? -6.685 -1.119 -0.513 1.00 95.88 99 ARG A N 1
ATOM 741 C CA . ARG A 1 99 ? -7.908 -0.517 -1.068 1.00 95.88 99 ARG A CA 1
ATOM 742 C C . ARG A 1 99 ? -8.245 -1.055 -2.460 1.00 95.88 99 ARG A C 1
ATOM 744 O O . ARG A 1 99 ? -9.422 -1.176 -2.782 1.00 95.88 99 ARG A O 1
ATOM 751 N N . SER A 1 100 ? -7.227 -1.307 -3.277 1.00 95.38 100 SER A N 1
ATOM 752 C CA . SER A 1 100 ? -7.389 -1.604 -4.703 1.00 95.38 100 SER A CA 1
ATOM 753 C C . SER A 1 100 ? -7.627 -3.090 -4.964 1.00 95.38 100 SER A C 1
ATOM 755 O O . SER A 1 100 ? -8.530 -3.443 -5.714 1.00 95.38 100 SER A O 1
ATOM 757 N N . LEU A 1 101 ? -6.836 -3.955 -4.326 1.00 96.00 101 LEU A N 1
ATOM 758 C CA . LEU A 1 101 ? -6.768 -5.387 -4.626 1.00 96.00 101 LEU A CA 1
ATOM 759 C C . LEU A 1 101 ? -7.554 -6.246 -3.628 1.00 96.00 101 LEU A C 1
ATOM 761 O O . LEU A 1 101 ? -8.086 -7.289 -3.999 1.00 96.00 101 LEU A O 1
ATOM 765 N N . CYS A 1 102 ? -7.673 -5.811 -2.370 1.00 95.75 102 CYS A N 1
ATOM 766 C CA . CYS A 1 102 ? -8.404 -6.538 -1.329 1.00 95.75 102 CYS A CA 1
ATOM 767 C C . CYS A 1 102 ? -9.190 -5.596 -0.395 1.00 95.75 102 CYS A C 1
ATOM 769 O O . CYS A 1 102 ? -8.968 -5.577 0.822 1.00 95.75 102 CYS A O 1
ATOM 771 N N . PRO A 1 103 ? -10.163 -4.833 -0.941 1.00 94.62 103 PRO A N 1
ATOM 772 C CA . PRO A 1 103 ? -10.852 -3.751 -0.230 1.00 94.62 103 PRO A CA 1
ATOM 773 C C . PRO A 1 103 ? -11.563 -4.184 1.057 1.00 94.62 103 PRO A C 1
ATOM 775 O O . PRO A 1 103 ? -11.748 -3.358 1.950 1.00 94.62 103 PRO A O 1
ATOM 778 N N . GLY A 1 104 ? -11.928 -5.465 1.187 1.00 94.88 104 GLY A N 1
ATOM 779 C CA . GLY A 1 104 ? -12.524 -6.018 2.407 1.00 94.88 104 GLY A CA 1
ATOM 780 C C . GLY A 1 104 ? -11.639 -5.867 3.650 1.00 94.88 104 GLY A C 1
ATOM 781 O O . GLY A 1 104 ? -12.165 -5.698 4.745 1.00 94.88 104 GLY A O 1
ATOM 782 N N . PHE A 1 105 ? -10.313 -5.834 3.484 1.00 96.56 105 PHE A N 1
ATOM 783 C CA . PHE A 1 105 ? -9.366 -5.642 4.586 1.00 96.56 105 PHE A CA 1
ATOM 784 C C . PHE A 1 105 ? -9.049 -4.174 4.877 1.00 96.56 105 PHE A C 1
ATOM 786 O O . PHE A 1 105 ? -8.413 -3.881 5.886 1.00 96.56 105 PHE A O 1
ATOM 793 N N . PHE A 1 106 ? -9.476 -3.229 4.034 1.00 94.88 106 PHE A N 1
ATOM 794 C CA . PHE A 1 106 ? -9.006 -1.845 4.119 1.00 94.88 106 PHE A CA 1
ATOM 795 C C . PHE A 1 106 ? -9.361 -1.176 5.450 1.00 94.88 106 PHE A C 1
ATOM 797 O O . PHE A 1 106 ? -8.486 -0.628 6.112 1.00 94.88 106 PHE A O 1
ATOM 804 N N . LEU A 1 107 ? -10.623 -1.255 5.877 1.00 94.06 107 LEU A N 1
ATOM 805 C CA . LEU A 1 107 ? -11.051 -0.652 7.145 1.00 94.06 107 LEU A CA 1
ATOM 806 C C . LEU A 1 107 ? -10.587 -1.442 8.376 1.00 94.06 107 LEU A C 1
ATOM 808 O O . LEU A 1 107 ? -10.505 -0.873 9.460 1.00 94.06 107 LEU A O 1
ATOM 812 N N . GLU A 1 108 ? -10.300 -2.736 8.214 1.00 95.69 108 GLU A N 1
ATOM 813 C CA . GLU A 1 108 ? -9.899 -3.626 9.307 1.00 95.69 108 GLU A CA 1
ATOM 814 C C . GLU A 1 108 ? -8.397 -3.537 9.606 1.00 95.69 108 GLU A C 1
ATOM 816 O O . GLU A 1 108 ? -7.996 -3.441 10.764 1.00 95.69 108 GLU A O 1
ATOM 821 N N . LYS A 1 109 ? -7.560 -3.595 8.566 1.00 96.31 109 LYS A N 1
ATOM 822 C CA . LYS A 1 109 ? -6.104 -3.734 8.693 1.00 96.31 109 LYS A CA 1
ATOM 823 C C . LYS A 1 109 ? -5.374 -2.403 8.611 1.00 96.31 109 LYS A C 1
ATOM 825 O O . LYS A 1 109 ? -4.366 -2.227 9.288 1.00 96.31 109 LYS A O 1
ATOM 830 N N . VAL A 1 110 ? -5.857 -1.465 7.795 1.00 96.12 110 VAL A N 1
ATOM 831 C CA . VAL A 1 110 ? -5.166 -0.188 7.573 1.00 96.12 110 VAL A CA 1
ATOM 832 C C . VAL A 1 110 ? -5.591 0.810 8.653 1.00 96.12 110 VAL A C 1
ATOM 834 O O . VAL A 1 110 ? -6.782 1.099 8.766 1.00 96.12 110 VAL A O 1
ATOM 837 N N . PRO A 1 111 ? -4.665 1.393 9.435 1.00 95.50 111 PRO A N 1
ATOM 838 C CA . PRO A 1 111 ? -5.007 2.394 10.438 1.00 95.50 111 PRO A CA 1
ATOM 839 C C . PRO A 1 111 ? -5.667 3.633 9.812 1.00 95.50 111 PRO A C 1
ATOM 841 O O . PRO A 1 111 ? -5.252 4.050 8.728 1.00 95.50 111 PRO A O 1
ATOM 844 N N . PRO A 1 112 ? -6.607 4.307 10.503 1.00 92.75 112 PRO A N 1
ATOM 845 C CA . PRO A 1 112 ? -7.306 5.478 9.963 1.00 92.75 112 PRO A CA 1
ATOM 846 C C . PRO A 1 112 ? -6.380 6.578 9.423 1.00 92.75 112 PRO A C 1
ATOM 848 O O . PRO A 1 112 ? -6.635 7.130 8.357 1.00 92.75 112 PRO A O 1
ATOM 851 N N . ALA A 1 113 ? -5.259 6.840 10.105 1.00 90.12 113 ALA A N 1
ATOM 852 C CA . ALA A 1 113 ? -4.264 7.821 9.666 1.00 90.12 113 ALA A CA 1
ATOM 853 C C . ALA A 1 113 ? -3.649 7.496 8.289 1.00 90.12 113 ALA A C 1
ATOM 855 O O . ALA A 1 113 ? -3.269 8.405 7.555 1.00 90.12 113 ALA A O 1
ATOM 856 N N . ASP A 1 114 ? -3.564 6.213 7.926 1.00 92.38 114 ASP A N 1
ATOM 857 C CA . ASP A 1 114 ? -3.050 5.764 6.628 1.00 92.38 114 ASP A CA 1
ATOM 858 C C . ASP A 1 114 ? -4.143 5.617 5.576 1.00 92.38 114 ASP A C 1
ATOM 860 O O . ASP A 1 114 ? -3.881 5.803 4.389 1.00 92.38 114 ASP A O 1
ATOM 864 N N . GLN A 1 115 ? -5.390 5.389 5.990 1.00 92.31 115 GLN A N 1
ATOM 865 C CA . GLN A 1 115 ? -6.536 5.474 5.085 1.00 92.31 115 GLN A CA 1
ATOM 866 C C . GLN A 1 115 ? -6.674 6.893 4.509 1.00 92.31 115 GLN A C 1
ATOM 868 O O . GLN A 1 115 ? -6.940 7.063 3.317 1.00 92.31 115 GLN A O 1
ATOM 873 N N . GLU A 1 116 ? -6.433 7.923 5.329 1.00 86.75 116 GLU A N 1
ATOM 874 C CA . GLU A 1 116 ? -6.467 9.326 4.898 1.00 86.75 116 GLU A CA 1
ATOM 875 C C . GLU A 1 116 ? -5.450 9.643 3.790 1.00 86.75 116 GLU A C 1
ATOM 877 O O . GLU A 1 116 ? -5.730 10.513 2.963 1.00 86.75 116 GLU A O 1
ATOM 882 N N . LEU A 1 117 ? -4.322 8.919 3.714 1.00 81.75 117 LEU A N 1
ATOM 883 C CA . LEU A 1 117 ? -3.319 9.092 2.652 1.00 81.75 117 LEU A CA 1
ATOM 884 C C . LEU A 1 117 ? -3.880 8.786 1.259 1.00 81.75 117 LEU A C 1
ATOM 886 O O . LEU A 1 117 ? -3.373 9.313 0.271 1.00 81.75 117 LEU A O 1
ATOM 890 N N . ILE A 1 118 ? -4.899 7.928 1.187 1.00 82.94 118 ILE A N 1
ATOM 891 C CA . ILE A 1 118 ? -5.530 7.499 -0.065 1.00 82.94 118 ILE A CA 1
ATOM 892 C C . ILE A 1 118 ? -6.804 8.301 -0.347 1.00 82.94 118 ILE A C 1
ATOM 894 O O . ILE A 1 118 ? -7.161 8.528 -1.499 1.00 82.94 118 ILE A O 1
ATOM 898 N N . VAL A 1 119 ? -7.501 8.741 0.703 1.00 71.12 119 VAL A N 1
ATOM 899 C CA . VAL A 1 119 ? -8.787 9.447 0.588 1.00 71.12 119 VAL A CA 1
ATOM 900 C C . VAL A 1 119 ? -8.609 10.949 0.339 1.00 71.12 119 VAL A C 1
ATOM 902 O O . VAL A 1 119 ? -9.476 11.563 -0.282 1.00 71.12 119 VAL A O 1
ATOM 905 N N . GLN A 1 120 ? -7.512 11.566 0.795 1.00 56.22 120 GLN A N 1
ATOM 906 C CA . GLN A 1 120 ? -7.331 13.017 0.695 1.00 56.22 120 GLN A CA 1
ATOM 907 C C . GLN A 1 120 ? -6.251 13.410 -0.325 1.00 56.22 120 GLN A C 1
ATOM 909 O O . GLN A 1 120 ? -5.064 13.378 -0.005 1.00 56.22 120 GLN A O 1
ATOM 914 N N . PRO A 1 121 ? -6.627 13.901 -1.523 1.00 46.88 121 PRO A N 1
ATOM 915 C CA . PRO A 1 121 ? -5.662 14.306 -2.551 1.00 46.88 121 PRO A CA 1
ATOM 916 C C . PRO A 1 121 ? -4.856 15.569 -2.190 1.00 46.88 121 PRO A C 1
ATOM 918 O O . PRO A 1 121 ? -3.898 15.910 -2.881 1.00 46.88 121 PRO A O 1
ATOM 921 N N . LYS A 1 122 ? -5.257 16.316 -1.150 1.00 43.75 122 LYS A N 1
ATOM 922 C CA . LYS A 1 122 ? -4.729 17.655 -0.857 1.00 43.75 122 LYS A CA 1
ATOM 923 C C . LYS A 1 122 ? -5.089 18.134 0.558 1.00 43.75 122 LYS A C 1
ATOM 925 O O . LYS A 1 122 ? -5.768 19.147 0.696 1.00 43.75 122 LYS A O 1
ATOM 930 N N . ARG A 1 123 ? -4.630 17.485 1.635 1.00 47.41 123 ARG A N 1
ATOM 931 C CA . ARG A 1 123 ? -4.459 18.252 2.887 1.00 47.41 123 ARG A CA 1
ATOM 932 C C . ARG A 1 123 ? -3.202 19.094 2.706 1.00 47.41 123 ARG A C 1
ATOM 934 O O . ARG A 1 123 ? -2.082 18.631 2.900 1.00 47.41 123 ARG A O 1
ATOM 941 N N . ALA A 1 124 ? -3.422 20.297 2.180 1.00 48.19 124 ALA A N 1
ATOM 942 C CA . ALA A 1 124 ? -2.432 21.349 2.112 1.00 48.19 124 ALA A CA 1
ATOM 943 C C . ALA A 1 124 ? -1.810 21.503 3.501 1.00 48.19 124 ALA A C 1
ATOM 945 O O . ALA A 1 124 ? -2.508 21.731 4.484 1.00 48.19 124 ALA A O 1
ATOM 946 N N . TRP A 1 125 ? -0.500 21.324 3.575 1.00 40.38 125 TRP A N 1
ATOM 947 C CA . TRP A 1 125 ? 0.266 21.805 4.708 1.00 40.38 125 TRP A CA 1
ATOM 948 C C . TRP A 1 125 ? 0.214 23.347 4.710 1.00 40.38 125 TRP A C 1
ATOM 950 O O . TRP A 1 125 ? 0.347 23.930 3.627 1.00 40.38 125 TRP A O 1
ATOM 960 N N . PRO A 1 126 ? 0.050 24.018 5.870 1.00 48.94 126 PRO A N 1
ATOM 961 C CA . PRO A 1 126 ? 0.067 23.476 7.230 1.00 48.94 126 PRO A CA 1
ATOM 962 C C . PRO A 1 126 ? -1.335 23.172 7.798 1.00 48.94 126 PRO A C 1
ATOM 964 O O . PRO A 1 126 ? -2.328 23.663 7.265 1.0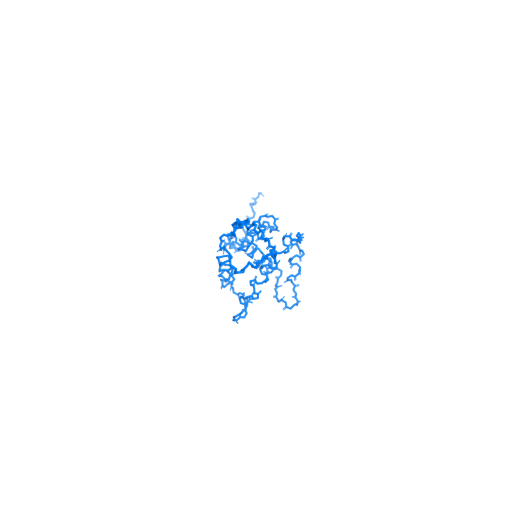0 48.94 126 PRO A O 1
ATOM 967 N N . PRO A 1 127 ? -1.426 22.369 8.881 1.00 59.34 127 PRO A N 1
ATOM 968 C CA . PRO A 1 127 ? -2.676 22.160 9.608 1.00 59.34 127 PRO A CA 1
ATOM 969 C C . PRO A 1 127 ? -3.206 23.485 10.166 1.00 59.34 127 PRO A C 1
ATOM 971 O O . PRO A 1 127 ? -2.417 24.344 10.571 1.00 59.34 127 PRO A O 1
ATOM 974 N N . ASP A 1 128 ? -4.534 23.623 10.214 1.00 61.69 128 ASP A N 1
ATOM 975 C CA . ASP A 1 128 ? -5.193 24.744 10.883 1.00 61.69 128 ASP A CA 1
ATOM 976 C C . ASP A 1 128 ? -4.614 24.912 12.299 1.00 61.69 128 ASP A C 1
ATOM 978 O O . ASP A 1 128 ? -4.527 23.929 13.049 1.00 61.69 128 ASP A O 1
ATOM 982 N N . PRO A 1 129 ? -4.190 26.127 12.692 1.00 63.81 129 PRO A N 1
ATOM 983 C CA . PRO A 1 129 ? -3.779 26.363 14.061 1.00 63.81 129 PRO A CA 1
ATOM 984 C C . PRO A 1 129 ? -4.955 26.053 14.989 1.00 63.81 129 PRO A C 1
ATOM 986 O O . PRO A 1 129 ? -6.076 26.505 14.750 1.00 63.81 129 PRO A O 1
ATOM 989 N N . LEU A 1 130 ? -4.684 25.285 16.050 1.00 63.25 130 LEU A N 1
ATOM 990 C CA . LEU A 1 130 ? -5.662 24.983 17.095 1.00 63.25 130 LEU A CA 1
ATOM 991 C C . LEU A 1 130 ? -6.347 26.280 17.565 1.00 63.25 130 LEU A C 1
ATOM 993 O O . LEU A 1 130 ? -5.660 27.303 17.701 1.00 63.25 130 LEU A O 1
ATOM 997 N N . PRO A 1 131 ? -7.666 26.261 17.839 1.00 57.03 131 PRO A N 1
ATOM 998 C CA . PRO A 1 131 ? -8.344 27.420 18.395 1.00 57.03 131 PRO A CA 1
ATOM 999 C C . PRO A 1 131 ? -7.649 27.808 19.701 1.00 57.03 131 PRO A C 1
ATOM 1001 O O . PRO A 1 131 ? -7.560 27.015 20.639 1.00 57.03 131 PRO A O 1
ATOM 1004 N N . ARG A 1 132 ? -7.096 29.024 19.727 1.00 58.66 132 ARG A N 1
ATOM 1005 C CA . ARG A 1 132 ? -6.598 29.630 20.961 1.00 58.66 132 ARG A CA 1
ATOM 1006 C C . ARG A 1 132 ? -7.813 29.964 21.819 1.00 58.66 132 ARG A C 1
ATOM 1008 O O . ARG A 1 132 ? -8.534 30.902 21.485 1.00 58.66 132 ARG A O 1
ATOM 1015 N N . ASN A 1 133 ? -8.030 29.170 22.864 1.00 58.59 133 ASN A N 1
ATOM 1016 C CA . ASN A 1 133 ? -8.838 29.573 24.012 1.00 58.59 133 ASN A CA 1
ATOM 1017 C C . ASN A 1 133 ? -8.033 30.535 24.884 1.00 58.59 133 ASN A C 1
ATOM 1019 O O . ASN A 1 133 ? -6.829 30.256 25.094 1.00 58.59 133 ASN A O 1
#

Secondary structure (DSSP, 8-state):
---------------------PPP--HHHHHHHHHHHHHHSSS----TT-HHHHHHHHHHHHHHHHHT--HHHHHHHTSBTTB---HHHHHHHHHHHHHHH-GGGHHHHS-HHHHHHHH-TT-PSSPPPPP--

Sequence (133 aa):
MTALHLHGLAFALCLTAAAMTAPPATADQGEDYLLQELRKTNLKWMAPGGEPDILGIGYDICGDWAAGVPYADEVAGRIGPPGWWSQRNARFFIALSTRSLCPGFFLEKVPPADQELIVQPKRAWPPDPLPRN

Radius of gyration: 25.24 Å; chains: 1; bounding box: 42×99×59 Å